Protein AF-W0J9L7-F1 (afdb_monomer_lite)

Radius of gyration: 25.09 Å; chains: 1; bounding box: 73×51×62 Å

Sequence (135 aa):
MLTQKIEELTNLRLRIAQLGASIEKERTAELSALPGQYGYANVNDFIKALTQVAGGNRGKRAKKTFPANSPQSSDAKRTRATITPEIREQVKAAVLEGKTGTAIATALGISVQSVQKIKKAFGLVNAPAPGPATS

Foldseek 3Di:
DVVVVVVVVVVVVVVVVVVVVVVVVVVVVVLVCVCVVVPHPDPVVVVVVVCVVVVVPPPPPPPDDDDDDDDDDPDPPPDADDCDPVLLVQLVVCVVVVDDLVVSCVVSVHDSVVSVVSCVVVVVDDDDDPDDDDD

Secondary structure (DSSP, 8-state):
-HHHHHHHHHHHHHHHHHHHHHHHHHHHHHHHHHHHHTT-SSHHHHHHHHHHHTTTTTT------PPS----------------HHHHHHHHHHHHTT--HHHHHHHHT--HHHHHHHHHHTT-SPPPP------

pLDDT: mean 75.01, std 17.0, range [37.72, 95.81]

Structure (mmCIF, N/CA/C/O backbone):
data_AF-W0J9L7-F1
#
_entry.id   AF-W0J9L7-F1
#
loop_
_atom_site.group_PDB
_atom_site.id
_atom_site.type_symbol
_atom_site.label_atom_id
_atom_site.label_alt_id
_atom_site.label_comp_id
_atom_site.label_asym_id
_atom_site.label_entity_id
_atom_site.label_seq_id
_atom_site.pdbx_PDB_ins_code
_atom_site.Cartn_x
_atom_site.Cartn_y
_atom_site.Cartn_z
_atom_site.occupancy
_atom_site.B_iso_or_equiv
_atom_site.auth_seq_id
_atom_site.auth_comp_id
_atom_site.auth_asym_id
_atom_site.auth_atom_id
_atom_site.pdbx_PDB_model_num
ATOM 1 N N . MET A 1 1 ? -32.197 2.637 12.817 1.00 72.00 1 MET A N 1
ATOM 2 C CA . MET A 1 1 ? -31.021 3.472 13.148 1.00 72.00 1 MET A CA 1
ATOM 3 C C . MET A 1 1 ? -29.778 2.638 13.449 1.00 72.00 1 MET A C 1
ATOM 5 O O . MET A 1 1 ? -28.827 2.743 12.694 1.00 72.00 1 MET A O 1
ATOM 9 N N . LEU A 1 2 ? -29.736 1.811 14.504 1.00 87.00 2 LEU A N 1
ATOM 10 C CA . LEU A 1 2 ? -28.513 1.056 14.845 1.00 87.00 2 LEU A CA 1
ATOM 11 C C . LEU A 1 2 ? -28.207 -0.085 13.856 1.00 87.00 2 LEU A C 1
ATOM 13 O O . LEU A 1 2 ? -27.069 -0.242 13.436 1.00 87.00 2 LEU A O 1
ATOM 17 N N . THR A 1 3 ? -29.235 -0.821 13.429 1.00 90.06 3 THR A N 1
ATOM 18 C CA . THR A 1 3 ? -29.133 -1.889 12.419 1.00 90.06 3 THR A CA 1
ATOM 19 C C . THR A 1 3 ? -28.661 -1.362 11.062 1.00 90.06 3 THR A C 1
ATOM 21 O O . THR A 1 3 ? -27.690 -1.871 10.521 1.00 90.06 3 THR A O 1
ATOM 24 N N . GLN A 1 4 ? -29.249 -0.261 10.586 1.00 91.38 4 GLN A N 1
ATOM 25 C CA . GLN A 1 4 ? -28.827 0.438 9.361 1.00 91.38 4 GLN A CA 1
ATOM 26 C C . GLN A 1 4 ? -27.347 0.851 9.406 1.00 91.38 4 GLN A C 1
ATOM 28 O O . GLN A 1 4 ? -26.609 0.617 8.457 1.00 91.38 4 GLN A O 1
ATOM 33 N N . LYS A 1 5 ? -26.878 1.395 10.538 1.00 91.88 5 LYS A N 1
ATOM 34 C CA . LYS A 1 5 ? -25.462 1.759 10.713 1.00 91.88 5 LYS A CA 1
ATOM 35 C C . LYS A 1 5 ? -24.532 0.544 10.692 1.00 91.88 5 LYS A C 1
ATOM 37 O O . LYS A 1 5 ? -23.409 0.653 10.211 1.00 91.88 5 LYS A O 1
ATOM 42 N N . ILE A 1 6 ? -24.967 -0.602 11.220 1.00 93.56 6 ILE A N 1
ATOM 43 C CA . ILE A 1 6 ? -24.188 -1.849 11.166 1.00 93.56 6 ILE A CA 1
ATOM 44 C C . ILE A 1 6 ? -24.087 -2.340 9.718 1.00 93.56 6 ILE A C 1
ATOM 46 O O . ILE A 1 6 ? -22.991 -2.675 9.274 1.00 93.56 6 ILE A O 1
ATOM 50 N N . GLU A 1 7 ? -25.190 -2.322 8.969 1.00 93.31 7 GLU A N 1
ATOM 51 C CA . GLU A 1 7 ? -25.211 -2.689 7.547 1.00 93.31 7 GLU A CA 1
ATOM 52 C C . GLU A 1 7 ? -24.306 -1.773 6.713 1.00 93.31 7 GLU A C 1
ATOM 54 O O . GLU A 1 7 ? -23.448 -2.257 5.973 1.00 93.31 7 GLU A O 1
ATOM 59 N N . GLU A 1 8 ? -24.401 -0.454 6.896 1.00 92.69 8 GLU A N 1
ATOM 60 C CA . GLU A 1 8 ? -23.497 0.515 6.266 1.00 92.69 8 GLU A CA 1
ATOM 61 C C . GLU A 1 8 ? -22.028 0.208 6.575 1.00 92.69 8 GLU A C 1
ATOM 63 O O . GLU A 1 8 ? -21.195 0.174 5.668 1.00 92.69 8 GLU A O 1
ATOM 68 N N . LEU A 1 9 ? -21.701 -0.098 7.834 1.00 94.44 9 LEU A N 1
ATOM 69 C CA . LEU A 1 9 ? -20.342 -0.453 8.243 1.00 94.44 9 LEU A CA 1
ATOM 70 C C . LEU A 1 9 ? -19.866 -1.732 7.531 1.00 94.44 9 LEU A C 1
ATOM 72 O O . LEU A 1 9 ? -18.736 -1.788 7.039 1.00 94.44 9 LEU A O 1
ATOM 76 N N . THR A 1 10 ? -20.719 -2.753 7.422 1.00 94.25 10 THR A N 1
ATOM 77 C CA . THR A 1 10 ? -20.376 -3.980 6.686 1.00 94.25 10 THR A CA 1
ATOM 78 C C . THR A 1 10 ? -20.151 -3.718 5.198 1.00 94.25 10 THR A C 1
ATOM 80 O O . THR A 1 10 ? -19.144 -4.170 4.652 1.00 94.25 10 THR A O 1
ATOM 83 N N . ASN A 1 11 ? -21.003 -2.911 4.564 1.00 95.06 11 ASN A N 1
ATOM 84 C CA . ASN A 1 11 ? -20.875 -2.549 3.154 1.00 95.06 11 ASN A CA 1
ATOM 85 C C . ASN A 1 11 ? -19.599 -1.743 2.886 1.00 95.06 11 ASN A C 1
ATOM 87 O O . ASN A 1 11 ? -18.887 -2.014 1.919 1.00 95.06 11 ASN A O 1
ATOM 91 N N . LEU A 1 12 ? -19.250 -0.805 3.772 1.00 95.81 12 LEU A N 1
ATOM 92 C CA . LEU A 1 12 ? -18.000 -0.049 3.678 1.00 95.81 12 LEU A CA 1
ATOM 93 C C . LEU A 1 12 ? -16.775 -0.957 3.818 1.00 95.81 12 LEU A C 1
ATOM 95 O O . LEU A 1 12 ? -15.825 -0.823 3.049 1.00 95.81 12 LEU A O 1
ATOM 99 N N . ARG A 1 13 ? -16.797 -1.923 4.744 1.00 92.12 13 ARG A N 1
ATOM 100 C CA . ARG A 1 13 ? -15.712 -2.910 4.882 1.00 92.12 13 ARG A CA 1
ATOM 101 C C . ARG A 1 13 ? -15.550 -3.762 3.627 1.00 92.12 13 ARG A C 1
ATOM 103 O O . ARG A 1 13 ? -14.425 -3.950 3.169 1.00 92.12 13 ARG A O 1
ATOM 110 N N . LEU A 1 14 ? -16.655 -4.231 3.048 1.00 94.38 14 LEU A N 1
ATOM 111 C CA . LEU A 1 14 ? -16.627 -4.960 1.778 1.00 94.38 14 LEU A CA 1
ATOM 112 C C . LEU A 1 14 ? -16.066 -4.088 0.654 1.00 94.38 14 LEU A C 1
ATOM 114 O O . LEU A 1 14 ? -15.238 -4.551 -0.129 1.00 94.38 14 LEU A O 1
ATOM 118 N N . ARG A 1 15 ? -16.451 -2.810 0.605 1.00 94.00 15 ARG A N 1
ATOM 119 C CA . ARG A 1 15 ? -15.949 -1.876 -0.402 1.00 94.00 15 ARG A CA 1
ATOM 120 C C . ARG A 1 15 ? -14.449 -1.624 -0.267 1.00 94.00 15 ARG A C 1
ATOM 122 O O . ARG A 1 15 ? -13.763 -1.588 -1.283 1.00 94.00 15 ARG A O 1
ATOM 129 N N . ILE A 1 16 ? -13.932 -1.499 0.956 1.00 95.62 16 ILE A N 1
ATOM 130 C CA . ILE A 1 16 ? -12.488 -1.375 1.215 1.00 95.62 16 ILE A CA 1
ATOM 131 C C . ILE A 1 16 ? -11.749 -2.617 0.709 1.00 95.62 16 ILE A C 1
ATOM 133 O O . ILE A 1 16 ? -10.752 -2.482 0.006 1.00 95.62 16 ILE A O 1
ATOM 137 N N . ALA A 1 17 ? -12.254 -3.815 1.013 1.00 94.38 17 ALA A N 1
ATOM 138 C CA . ALA A 1 17 ? -11.641 -5.059 0.552 1.00 94.38 17 ALA A CA 1
ATOM 139 C C . ALA A 1 17 ? -11.627 -5.161 -0.985 1.00 94.38 17 ALA A C 1
ATOM 141 O O . ALA A 1 17 ? -10.609 -5.520 -1.574 1.00 94.38 17 ALA A O 1
ATOM 142 N N . GLN A 1 18 ? -12.730 -4.786 -1.642 1.00 93.75 18 GLN A N 1
ATOM 143 C CA . GLN A 1 18 ? -12.812 -4.736 -3.104 1.00 93.75 18 GLN A CA 1
ATOM 144 C C . GLN A 1 18 ? -11.815 -3.740 -3.704 1.00 93.75 18 GLN A C 1
ATOM 146 O O . GLN A 1 18 ? -11.106 -4.086 -4.644 1.00 93.75 18 GLN A O 1
ATOM 151 N N . LEU A 1 19 ? -11.745 -2.521 -3.161 1.00 95.62 19 LEU A N 1
ATOM 152 C CA . LEU A 1 19 ? -10.816 -1.496 -3.638 1.00 95.62 19 LEU A CA 1
ATOM 153 C C . LEU A 1 19 ? -9.360 -1.925 -3.448 1.00 95.62 19 LEU A C 1
ATOM 155 O O . LEU A 1 19 ? -8.568 -1.762 -4.369 1.00 95.62 19 LEU A O 1
ATOM 159 N N . GLY A 1 20 ? -9.020 -2.534 -2.308 1.00 92.56 20 GLY A N 1
ATOM 160 C CA . GLY A 1 20 ? -7.688 -3.097 -2.077 1.00 92.56 20 GLY A CA 1
ATOM 161 C C . GLY A 1 20 ? -7.312 -4.137 -3.136 1.00 92.56 20 GLY A C 1
ATOM 162 O O . GLY A 1 20 ? -6.253 -4.034 -3.750 1.00 92.56 20 GLY A O 1
ATOM 163 N N . ALA A 1 21 ? -8.216 -5.076 -3.429 1.00 92.88 21 ALA A N 1
ATOM 164 C CA . ALA A 1 21 ? -7.987 -6.091 -4.455 1.00 92.88 21 ALA A CA 1
ATOM 165 C C . ALA A 1 21 ? -7.855 -5.498 -5.872 1.00 92.88 21 ALA A C 1
ATOM 167 O O . ALA A 1 21 ? -7.050 -5.986 -6.665 1.00 92.88 21 ALA A O 1
ATOM 168 N N . SER A 1 22 ? -8.625 -4.458 -6.211 1.00 91.56 22 SER A N 1
ATOM 169 C CA . SER A 1 22 ? -8.481 -3.755 -7.495 1.00 91.56 22 SER A CA 1
ATOM 170 C C . SER A 1 22 ? -7.140 -3.032 -7.604 1.00 91.56 22 SER A C 1
ATOM 172 O O . SER A 1 22 ? -6.463 -3.179 -8.617 1.00 91.56 22 SER A O 1
ATOM 174 N N . ILE A 1 23 ? -6.708 -2.340 -6.543 1.00 95.00 23 ILE A N 1
ATOM 175 C CA . ILE A 1 23 ? -5.417 -1.638 -6.507 1.00 95.00 23 ILE A CA 1
ATOM 176 C C . ILE A 1 23 ? -4.257 -2.619 -6.691 1.00 95.00 23 ILE A C 1
ATOM 178 O O . ILE A 1 23 ? -3.322 -2.331 -7.429 1.00 95.00 23 ILE A O 1
ATOM 182 N N . GLU A 1 24 ? -4.289 -3.791 -6.054 1.00 93.12 24 GLU A N 1
ATOM 183 C CA . GLU A 1 24 ? -3.232 -4.794 -6.230 1.00 93.12 24 GLU A CA 1
ATOM 184 C C . GLU A 1 24 ? -3.169 -5.335 -7.666 1.00 93.12 24 GLU A C 1
ATOM 186 O O . GLU A 1 24 ? -2.079 -5.515 -8.220 1.00 93.12 24 GLU A O 1
ATOM 191 N N . LYS A 1 25 ? -4.327 -5.550 -8.301 1.00 91.81 25 LYS A N 1
ATOM 192 C CA . LYS A 1 25 ? -4.404 -5.972 -9.708 1.00 91.81 25 LYS A CA 1
ATOM 193 C C . LYS A 1 25 ? -3.864 -4.901 -10.652 1.00 91.81 25 LYS A C 1
ATOM 195 O O . LYS A 1 25 ? -3.043 -5.211 -11.509 1.00 91.81 25 LYS A O 1
ATOM 200 N N . GLU A 1 26 ? -4.281 -3.652 -10.474 1.00 92.50 26 GLU A N 1
ATOM 201 C CA . GLU A 1 26 ? -3.797 -2.525 -11.277 1.00 92.50 26 GLU A CA 1
ATOM 202 C C . GLU A 1 26 ? -2.294 -2.328 -11.079 1.00 92.50 26 GLU A C 1
ATOM 204 O O . GLU A 1 26 ? -1.540 -2.296 -12.046 1.00 92.50 26 GLU A O 1
ATOM 209 N N . ARG A 1 27 ? -1.823 -2.347 -9.829 1.00 93.81 27 ARG A N 1
ATOM 210 C CA . ARG A 1 27 ? -0.401 -2.220 -9.501 1.00 93.81 27 ARG A CA 1
ATOM 211 C C . ARG A 1 27 ? 0.444 -3.313 -10.149 1.00 93.81 27 ARG A C 1
ATOM 213 O O . ARG A 1 27 ? 1.521 -3.029 -10.659 1.00 93.81 27 ARG A O 1
ATOM 220 N N . THR A 1 28 ? 0.006 -4.569 -10.105 1.00 91.50 28 THR A N 1
ATOM 221 C CA . THR A 1 28 ? 0.764 -5.677 -10.713 1.00 91.50 28 THR A CA 1
ATOM 222 C C . THR A 1 28 ? 0.783 -5.584 -12.238 1.00 91.50 28 THR A C 1
ATOM 224 O O . THR A 1 28 ? 1.838 -5.801 -12.839 1.00 91.50 28 THR A O 1
ATOM 227 N N . ALA A 1 29 ? -0.333 -5.185 -12.854 1.00 88.81 29 ALA A N 1
ATOM 228 C CA . ALA A 1 29 ? -0.403 -4.920 -14.286 1.00 88.81 29 ALA A CA 1
ATOM 229 C C . ALA A 1 29 ? 0.537 -3.773 -14.693 1.00 88.81 29 ALA A C 1
ATOM 231 O O . ALA A 1 29 ? 1.365 -3.950 -15.588 1.00 88.81 29 ALA A O 1
ATOM 232 N N . GLU A 1 30 ? 0.491 -2.643 -13.987 1.00 90.00 30 GLU A N 1
ATOM 233 C CA . GLU A 1 30 ? 1.369 -1.495 -14.226 1.00 90.00 30 GLU A CA 1
ATOM 234 C C . GLU A 1 30 ? 2.845 -1.870 -14.081 1.00 90.00 30 GLU A C 1
ATOM 236 O O . GLU A 1 30 ? 3.635 -1.614 -14.989 1.00 90.00 30 GLU A O 1
ATOM 241 N N . LEU A 1 31 ? 3.222 -2.547 -12.989 1.00 89.50 31 LEU A N 1
ATOM 242 C CA . LEU A 1 31 ? 4.605 -2.971 -12.751 1.00 89.50 31 LEU A CA 1
ATOM 243 C C . LEU A 1 31 ? 5.141 -3.878 -13.867 1.00 89.50 31 LEU A C 1
ATOM 245 O O . LEU A 1 31 ? 6.319 -3.786 -14.211 1.00 89.50 31 LEU A O 1
ATOM 249 N N . SER A 1 32 ? 4.291 -4.733 -14.443 1.00 87.06 32 SER A N 1
ATOM 250 C CA . SER A 1 32 ? 4.673 -5.593 -15.568 1.00 87.06 32 SER A CA 1
ATOM 251 C C . SER A 1 32 ? 4.827 -4.833 -16.891 1.00 87.06 32 SER A C 1
ATOM 253 O O . SER A 1 32 ? 5.624 -5.238 -17.736 1.00 87.06 32 SER A O 1
ATOM 255 N N . ALA A 1 33 ? 4.118 -3.712 -17.056 1.00 89.94 33 ALA A N 1
ATOM 256 C CA . ALA A 1 33 ? 4.165 -2.877 -18.253 1.00 89.94 33 ALA A CA 1
ATOM 257 C C . ALA A 1 33 ? 5.326 -1.865 -18.242 1.00 89.94 33 ALA A C 1
ATOM 259 O O . ALA A 1 33 ? 5.787 -1.458 -19.311 1.00 89.94 33 ALA A O 1
ATOM 260 N N . LEU A 1 34 ? 5.831 -1.482 -17.059 1.00 90.0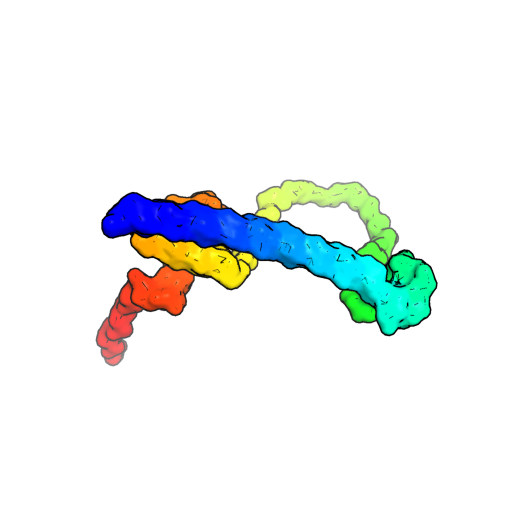6 34 LEU A N 1
ATOM 261 C CA . LEU A 1 34 ? 6.918 -0.502 -16.907 1.00 90.06 34 LEU A CA 1
ATOM 262 C C . LEU A 1 34 ? 8.147 -0.788 -17.793 1.00 90.06 34 LEU A C 1
ATOM 264 O O . LEU A 1 34 ? 8.586 0.136 -18.476 1.00 90.06 34 LEU A O 1
ATOM 268 N N . PRO A 1 35 ? 8.708 -2.014 -17.864 1.00 90.94 35 PRO A N 1
ATOM 269 C CA . PRO A 1 35 ? 9.880 -2.273 -18.703 1.00 90.94 35 PRO A CA 1
ATOM 270 C C . PRO A 1 35 ? 9.645 -1.915 -20.177 1.00 90.94 35 PRO A C 1
ATOM 272 O O . PRO A 1 35 ? 10.503 -1.288 -20.795 1.00 90.94 35 PRO A O 1
ATOM 275 N N . GLY A 1 36 ? 8.460 -2.231 -20.710 1.00 89.50 36 GLY A N 1
ATOM 276 C CA . GLY A 1 36 ? 8.086 -1.917 -22.089 1.00 89.50 36 GLY A CA 1
ATOM 277 C C . GLY A 1 36 ? 7.921 -0.417 -22.341 1.00 89.50 36 GLY A C 1
ATOM 278 O O . GLY A 1 36 ? 8.349 0.072 -23.383 1.00 89.50 36 GLY A O 1
ATOM 279 N N . GLN A 1 37 ? 7.383 0.335 -21.373 1.00 90.69 37 GLN A N 1
ATOM 280 C CA . GLN A 1 37 ? 7.235 1.798 -21.476 1.00 90.69 37 GLN A CA 1
ATOM 281 C C . GLN A 1 37 ? 8.578 2.522 -21.615 1.00 90.69 37 GLN A C 1
ATOM 283 O O . GLN A 1 37 ? 8.663 3.552 -22.280 1.00 90.69 37 GLN A O 1
ATOM 288 N N . TYR A 1 38 ? 9.632 1.968 -21.018 1.00 90.06 38 TYR A N 1
ATOM 289 C CA . TYR A 1 38 ? 10.989 2.501 -21.121 1.00 90.06 38 TYR A CA 1
ATOM 290 C C . TYR A 1 38 ? 11.840 1.803 -22.196 1.00 90.06 38 TYR A C 1
ATOM 292 O O . TYR A 1 38 ? 13.054 1.997 -22.233 1.00 90.06 38 TYR A O 1
ATOM 300 N N . GLY A 1 39 ? 11.228 1.001 -23.074 1.00 91.62 39 GLY A N 1
ATOM 301 C CA . GLY A 1 39 ? 11.910 0.382 -24.213 1.00 91.62 39 GLY A CA 1
ATOM 302 C C . GLY A 1 39 ? 12.817 -0.801 -23.863 1.00 91.62 39 GLY A C 1
ATOM 303 O O . GLY A 1 39 ? 13.667 -1.175 -24.669 1.00 91.62 39 GLY A O 1
ATOM 304 N N . TYR A 1 40 ? 12.660 -1.409 -22.685 1.00 91.31 40 TYR A N 1
ATOM 305 C CA . TYR A 1 40 ? 13.410 -2.605 -22.312 1.00 91.31 40 TYR A CA 1
ATOM 306 C C . TYR A 1 40 ? 12.688 -3.863 -22.791 1.00 91.31 40 TYR A C 1
ATOM 308 O O . TYR A 1 40 ? 11.526 -4.095 -22.462 1.00 91.31 40 TYR A O 1
ATOM 316 N N . ALA A 1 41 ? 13.413 -4.721 -23.511 1.00 84.94 41 ALA A N 1
ATOM 317 C CA . ALA A 1 41 ? 12.905 -6.017 -23.960 1.00 84.94 41 ALA A CA 1
ATOM 318 C C . ALA A 1 41 ? 12.714 -7.011 -22.801 1.00 84.94 41 ALA A C 1
ATOM 320 O O . ALA A 1 41 ? 11.848 -7.878 -22.864 1.00 84.94 41 ALA A O 1
ATOM 321 N N . ASN A 1 42 ? 13.514 -6.881 -21.735 1.00 87.00 42 ASN A N 1
ATOM 322 C CA . ASN A 1 42 ? 13.500 -7.789 -20.593 1.00 87.00 42 ASN A CA 1
ATOM 323 C C . ASN A 1 42 ? 13.415 -7.030 -19.268 1.00 87.00 42 ASN A C 1
ATOM 325 O O . ASN A 1 42 ? 14.112 -6.035 -19.051 1.00 87.00 42 ASN A O 1
ATOM 329 N N . VAL A 1 43 ? 12.660 -7.592 -18.320 1.00 88.69 43 VAL A N 1
ATOM 330 C CA . VAL A 1 43 ? 12.555 -7.083 -16.941 1.00 88.69 43 VAL A CA 1
ATOM 331 C C . VAL A 1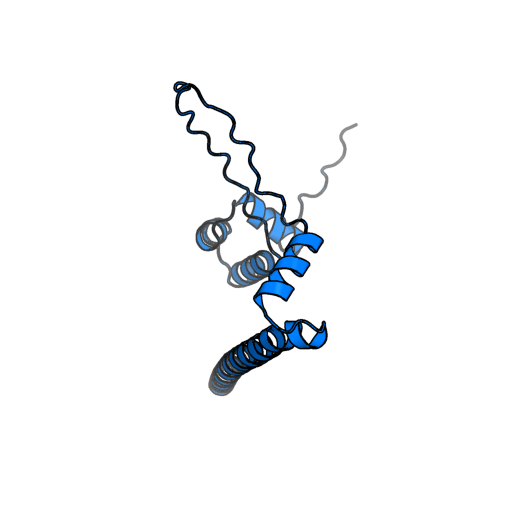 43 ? 13.931 -6.993 -16.270 1.00 88.69 43 VAL A C 1
ATOM 333 O O . VAL A 1 43 ? 14.218 -6.034 -15.561 1.00 88.69 43 VAL A O 1
ATOM 336 N N . ASN A 1 44 ? 14.821 -7.954 -16.529 1.00 89.44 44 ASN A N 1
ATOM 337 C CA . ASN A 1 44 ? 16.168 -7.967 -15.954 1.00 89.44 44 ASN A CA 1
ATOM 338 C C . ASN A 1 44 ? 17.022 -6.777 -16.403 1.00 89.44 44 ASN A C 1
ATOM 340 O O . ASN A 1 44 ? 17.802 -6.255 -15.608 1.00 89.44 44 ASN A O 1
ATOM 344 N N . ASP A 1 45 ? 16.885 -6.339 -17.653 1.00 88.88 45 ASP A N 1
ATOM 345 C CA . ASP A 1 45 ? 17.658 -5.209 -18.170 1.00 88.88 45 ASP A CA 1
ATOM 346 C C . ASP A 1 45 ? 17.110 -3.886 -17.629 1.00 88.88 45 ASP A C 1
ATOM 348 O O . ASP A 1 45 ? 17.890 -3.021 -17.225 1.00 88.88 45 ASP A O 1
ATOM 352 N N . PHE A 1 46 ? 15.786 -3.797 -17.465 1.00 91.88 46 PHE A N 1
ATOM 353 C CA . PHE A 1 46 ? 15.154 -2.708 -16.724 1.00 91.88 46 PHE A CA 1
ATOM 354 C C . PHE A 1 46 ? 15.636 -2.651 -15.266 1.00 91.88 46 PHE A C 1
ATOM 356 O O . PHE A 1 46 ? 16.041 -1.590 -14.802 1.00 91.88 46 PHE A O 1
ATOM 363 N N . ILE A 1 47 ? 15.679 -3.780 -14.544 1.00 90.75 47 ILE A N 1
ATOM 364 C CA . ILE A 1 47 ? 16.172 -3.826 -13.155 1.00 90.75 47 ILE A CA 1
ATOM 365 C C . ILE A 1 47 ? 17.649 -3.413 -13.078 1.00 90.75 47 ILE A C 1
ATOM 367 O O . ILE A 1 47 ? 18.027 -2.673 -12.169 1.00 90.75 47 ILE A O 1
ATOM 371 N N . LYS A 1 48 ? 18.504 -3.839 -14.017 1.00 90.19 48 LYS A N 1
ATOM 372 C CA . LYS A 1 48 ? 19.916 -3.412 -14.064 1.00 90.19 48 LYS A CA 1
ATOM 373 C C . LYS A 1 48 ? 20.042 -1.899 -14.239 1.00 90.19 48 LYS A C 1
ATOM 375 O O . LYS A 1 48 ? 20.775 -1.267 -13.484 1.00 90.19 48 LYS A O 1
ATOM 380 N N . ALA A 1 49 ? 19.318 -1.313 -15.189 1.00 89.25 49 ALA A N 1
ATOM 381 C CA . ALA A 1 49 ? 19.334 0.131 -15.405 1.00 89.25 49 ALA A CA 1
ATOM 382 C C . ALA A 1 49 ? 18.760 0.887 -14.195 1.00 89.25 49 ALA A C 1
ATOM 384 O O . ALA A 1 49 ? 19.374 1.826 -13.688 1.00 89.25 49 ALA A O 1
ATOM 385 N N . LEU A 1 50 ? 17.630 0.417 -13.659 1.00 90.19 50 LEU A N 1
ATOM 386 C CA . LEU A 1 50 ? 16.992 0.993 -12.479 1.00 90.19 50 LEU A CA 1
ATOM 387 C C . LEU A 1 50 ? 17.916 0.947 -11.263 1.00 90.19 50 LEU A C 1
ATOM 389 O O . LEU A 1 50 ? 18.027 1.932 -10.546 1.00 90.19 50 LEU A O 1
ATOM 393 N N . THR A 1 51 ? 18.614 -0.164 -11.030 1.00 88.81 51 THR A N 1
ATOM 394 C CA . THR A 1 51 ? 19.559 -0.287 -9.911 1.00 88.81 51 THR A CA 1
ATOM 395 C C . THR A 1 51 ? 20.801 0.577 -10.104 1.00 88.81 51 THR A C 1
ATOM 397 O O . THR A 1 51 ? 21.291 1.123 -9.120 1.00 88.81 51 THR A O 1
ATOM 400 N N . GLN A 1 52 ? 21.284 0.787 -11.331 1.00 86.12 52 GLN A N 1
ATOM 401 C CA . GLN A 1 52 ? 22.362 1.746 -11.597 1.00 86.12 52 GLN A CA 1
ATOM 402 C C . GLN A 1 52 ? 21.951 3.184 -11.247 1.00 86.12 52 GLN A C 1
ATOM 404 O O . GLN A 1 52 ? 22.716 3.892 -10.594 1.00 86.12 52 GLN A O 1
ATOM 409 N N . VAL A 1 53 ? 20.729 3.591 -11.604 1.00 85.94 53 VAL A N 1
ATOM 410 C CA . VAL A 1 53 ? 20.202 4.939 -11.316 1.00 85.94 53 VAL A CA 1
ATOM 411 C C . VAL A 1 53 ? 19.801 5.099 -9.845 1.00 85.94 53 VAL A C 1
ATOM 413 O O . VAL A 1 53 ? 20.092 6.119 -9.227 1.00 85.94 53 VAL A O 1
ATOM 416 N N . ALA A 1 54 ? 19.194 4.076 -9.240 1.00 83.50 54 ALA A N 1
ATOM 417 C CA . ALA A 1 54 ? 18.731 4.084 -7.849 1.00 83.50 54 ALA A CA 1
ATOM 418 C C . ALA A 1 54 ? 19.870 3.981 -6.810 1.00 83.50 54 ALA A C 1
ATOM 420 O O . ALA A 1 54 ? 19.612 3.874 -5.608 1.00 83.50 54 ALA A O 1
ATOM 421 N N . GLY A 1 55 ? 21.137 4.005 -7.242 1.00 68.56 55 GLY A N 1
ATOM 422 C CA . GLY A 1 55 ? 22.299 3.957 -6.351 1.00 68.56 55 GLY A CA 1
ATOM 423 C C . GLY A 1 55 ? 22.625 2.553 -5.834 1.00 68.56 55 GLY A C 1
ATOM 424 O O . GLY A 1 55 ? 23.163 2.398 -4.733 1.00 68.56 55 GLY A O 1
ATOM 425 N N . GLY A 1 56 ? 22.319 1.521 -6.623 1.00 57.09 56 GLY A N 1
ATOM 426 C CA . GLY A 1 56 ? 22.593 0.099 -6.404 1.00 57.09 56 GLY A CA 1
ATOM 427 C C . GLY A 1 56 ? 24.077 -0.268 -6.449 1.00 57.09 56 GLY A C 1
ATOM 428 O O . GLY A 1 56 ? 24.472 -1.218 -7.108 1.00 57.09 56 GLY A O 1
ATOM 429 N N . ASN A 1 57 ? 24.899 0.470 -5.707 1.00 55.44 57 ASN A N 1
ATOM 430 C CA . ASN A 1 57 ? 26.265 0.104 -5.344 1.00 55.44 57 ASN A CA 1
ATOM 431 C C . ASN A 1 57 ? 26.496 0.180 -3.821 1.00 55.44 57 ASN A C 1
ATOM 433 O O . ASN A 1 57 ? 27.634 0.220 -3.364 1.00 55.44 57 ASN A O 1
ATOM 437 N N . ARG A 1 58 ? 25.440 0.115 -2.994 1.00 57.22 58 ARG A N 1
ATOM 438 C CA . ARG A 1 58 ? 25.561 0.025 -1.519 1.00 57.22 58 ARG A CA 1
ATOM 439 C C . ARG A 1 58 ? 26.096 -1.320 -0.991 1.00 57.22 58 ARG A C 1
ATOM 441 O O . ARG A 1 58 ? 26.128 -1.521 0.219 1.00 57.22 58 ARG A O 1
ATOM 448 N N . GLY A 1 59 ? 26.515 -2.242 -1.861 1.00 53.16 59 GLY A N 1
ATOM 449 C CA . GLY A 1 59 ? 26.779 -3.635 -1.483 1.00 53.16 59 GLY A CA 1
ATOM 450 C C . GLY A 1 59 ? 28.109 -4.242 -1.917 1.00 53.16 59 GLY A C 1
ATOM 451 O O . GLY A 1 59 ? 28.391 -5.361 -1.498 1.00 53.16 59 GLY A O 1
ATOM 452 N N . LYS A 1 60 ? 28.971 -3.554 -2.679 1.00 53.78 60 LYS A N 1
ATOM 453 C CA . LYS A 1 60 ? 30.353 -4.032 -2.864 1.00 53.78 60 LYS A CA 1
ATOM 454 C C . LYS A 1 60 ? 31.166 -3.675 -1.621 1.00 53.78 60 LYS A C 1
ATOM 456 O O . LYS A 1 60 ? 32.035 -2.809 -1.644 1.00 53.78 60 LYS A O 1
ATOM 461 N N . ARG A 1 61 ? 30.853 -4.350 -0.508 1.00 50.06 61 ARG A N 1
ATOM 462 C CA . ARG A 1 61 ? 31.775 -4.497 0.617 1.00 50.06 61 ARG A CA 1
ATOM 463 C C . ARG A 1 61 ? 33.050 -5.084 0.033 1.00 50.06 61 ARG A C 1
ATOM 465 O O . ARG A 1 61 ? 33.080 -6.244 -0.370 1.00 50.06 61 ARG A O 1
ATOM 472 N N . ALA A 1 62 ? 34.078 -4.248 -0.047 1.00 48.84 62 ALA A N 1
ATOM 473 C CA . ALA A 1 62 ? 35.439 -4.695 -0.237 1.00 48.84 62 ALA A CA 1
ATOM 474 C C . ALA A 1 62 ? 35.675 -5.885 0.698 1.00 48.84 62 ALA A C 1
ATOM 476 O O . ALA A 1 62 ? 35.376 -5.816 1.894 1.00 48.84 62 ALA A O 1
ATOM 477 N N . LYS A 1 63 ? 36.155 -6.983 0.119 1.00 50.78 63 LYS A N 1
ATOM 478 C CA . LYS A 1 63 ? 36.658 -8.171 0.801 1.00 50.78 63 LYS A CA 1
ATOM 479 C C . LYS A 1 63 ? 37.792 -7.731 1.732 1.00 50.78 63 LYS A C 1
ATOM 481 O O . LYS A 1 63 ? 38.956 -7.772 1.355 1.00 50.78 63 LYS A O 1
ATOM 486 N N . LYS A 1 64 ? 37.450 -7.228 2.919 1.00 43.91 64 LYS A N 1
ATOM 487 C CA . LYS A 1 64 ? 38.410 -6.887 3.964 1.00 43.91 64 LYS A CA 1
ATOM 488 C C . LYS A 1 64 ? 38.566 -8.131 4.824 1.00 43.91 64 LYS A C 1
ATOM 490 O O . LYS A 1 64 ? 37.652 -8.541 5.530 1.00 43.91 64 LYS A O 1
ATOM 495 N N . THR A 1 65 ? 39.713 -8.766 4.647 1.00 48.75 65 THR A N 1
ATOM 496 C CA . THR A 1 65 ? 40.281 -9.811 5.493 1.00 48.75 65 THR A CA 1
ATOM 497 C C . THR A 1 65 ? 40.079 -9.474 6.974 1.00 48.75 65 THR A C 1
ATOM 499 O O . THR A 1 65 ? 40.617 -8.476 7.453 1.00 48.75 65 THR A O 1
ATOM 502 N N . PHE A 1 66 ? 39.309 -10.287 7.696 1.00 42.34 66 PHE A N 1
ATOM 503 C CA . PHE A 1 66 ? 39.269 -10.251 9.157 1.00 42.34 66 PHE A CA 1
ATOM 504 C C . PHE A 1 66 ? 40.265 -11.288 9.690 1.00 42.34 66 PHE A C 1
ATOM 506 O O . PHE A 1 66 ? 40.116 -12.460 9.338 1.00 42.34 66 PHE A O 1
ATOM 513 N N . PRO A 1 67 ? 41.237 -10.936 10.550 1.00 44.06 67 PRO A N 1
ATOM 514 C CA . PRO A 1 67 ? 41.702 -11.884 11.543 1.00 44.06 67 PRO A CA 1
ATOM 515 C C . PRO A 1 67 ? 40.644 -11.982 12.648 1.00 44.06 67 PRO A C 1
ATOM 517 O O . PRO A 1 67 ? 40.063 -10.985 13.083 1.00 44.06 67 PRO A O 1
ATOM 520 N N . ALA A 1 68 ? 40.367 -13.220 13.043 1.00 50.00 68 ALA A N 1
ATOM 521 C CA . ALA A 1 68 ? 39.485 -13.573 14.137 1.00 50.00 68 ALA A CA 1
ATOM 522 C C . ALA A 1 68 ? 39.954 -12.933 15.454 1.00 50.00 68 ALA A C 1
ATOM 524 O O . ALA A 1 68 ? 41.149 -12.930 15.738 1.00 50.00 68 ALA A O 1
ATOM 525 N N . ASN A 1 69 ? 38.975 -12.456 16.231 1.00 46.50 69 ASN A N 1
ATOM 526 C CA . ASN A 1 69 ? 39.010 -12.034 17.640 1.00 46.50 69 ASN A CA 1
ATOM 527 C C . ASN A 1 69 ? 38.726 -10.546 17.866 1.00 46.50 69 ASN A C 1
ATOM 529 O O . ASN A 1 69 ? 39.626 -9.726 18.024 1.00 46.50 69 ASN A O 1
ATOM 533 N N . SER A 1 70 ? 37.444 -10.227 18.041 1.00 44.28 70 SER A N 1
ATOM 534 C CA . SER A 1 70 ? 37.043 -9.240 19.044 1.00 44.28 70 SER A CA 1
ATOM 5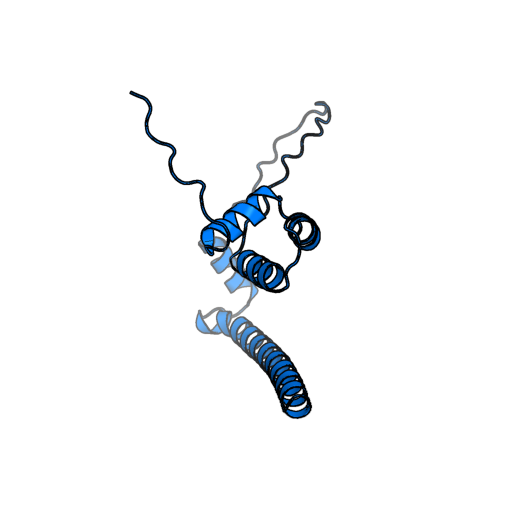35 C C . SER A 1 70 ? 35.671 -9.615 19.629 1.00 44.28 70 SER A C 1
ATOM 537 O O . SER A 1 70 ? 34.815 -10.131 18.906 1.00 44.28 70 SER A O 1
ATOM 539 N N . PRO A 1 71 ? 35.489 -9.464 20.953 1.00 44.38 71 PRO A N 1
ATOM 540 C CA . PRO A 1 71 ? 34.401 -10.086 21.691 1.00 44.38 71 PRO A CA 1
ATOM 541 C C . PRO A 1 71 ? 33.075 -9.348 21.496 1.00 44.38 71 PRO A C 1
ATOM 543 O O . PRO A 1 71 ? 33.004 -8.129 21.344 1.00 44.38 71 PRO A O 1
ATOM 546 N N . GLN A 1 72 ? 32.017 -10.147 21.528 1.00 51.00 72 GLN A N 1
ATOM 547 C CA . GLN A 1 72 ? 30.611 -9.799 21.414 1.00 51.00 72 GLN A CA 1
ATOM 548 C C . GLN A 1 72 ? 30.192 -8.770 22.477 1.00 51.00 72 GLN A C 1
ATOM 550 O O . GLN A 1 72 ? 29.968 -9.113 23.633 1.00 51.00 72 GLN A O 1
ATOM 555 N N . SER A 1 73 ? 30.057 -7.505 22.073 1.00 45.91 73 SER A N 1
ATOM 556 C CA . SER A 1 73 ? 29.335 -6.489 22.842 1.00 45.91 73 SER A CA 1
ATOM 557 C C . SER A 1 73 ? 27.879 -6.480 22.388 1.00 45.91 73 SER A C 1
ATOM 559 O O . SER A 1 73 ? 27.533 -6.022 21.295 1.00 45.91 73 SER A O 1
ATOM 561 N N . SER A 1 74 ? 27.026 -7.059 23.227 1.00 50.59 74 SER A N 1
ATOM 562 C CA . SER A 1 74 ? 25.577 -6.949 23.168 1.00 50.59 74 SER A CA 1
ATOM 563 C C . SER A 1 74 ? 25.155 -5.525 23.525 1.00 50.59 74 SER A C 1
ATOM 565 O O . SER A 1 74 ? 24.730 -5.257 24.643 1.00 50.59 74 SER A O 1
ATOM 567 N N . ASP A 1 75 ? 25.254 -4.612 22.569 1.00 48.00 75 ASP A N 1
ATOM 568 C CA . ASP A 1 75 ? 24.502 -3.363 22.628 1.00 48.00 75 ASP A CA 1
ATOM 569 C C . ASP A 1 75 ? 24.002 -3.026 21.225 1.00 48.00 75 ASP A C 1
ATOM 571 O O . ASP A 1 75 ? 24.428 -2.091 20.538 1.00 48.00 75 ASP A O 1
ATOM 575 N N . ALA A 1 76 ? 23.113 -3.898 20.744 1.00 50.62 76 ALA A N 1
ATOM 576 C CA . ALA A 1 76 ? 22.341 -3.654 19.544 1.00 50.62 76 ALA A CA 1
ATOM 577 C C . ALA A 1 76 ? 21.447 -2.442 19.817 1.00 50.62 76 ALA A C 1
ATOM 579 O O . ALA A 1 76 ? 20.331 -2.578 20.321 1.00 50.62 76 ALA A O 1
ATOM 580 N N . LYS A 1 77 ? 21.967 -1.248 19.495 1.00 52.75 77 LYS A N 1
ATOM 581 C CA . LYS A 1 77 ? 21.216 0.003 19.356 1.00 52.75 77 LYS A CA 1
ATOM 582 C C . LYS A 1 77 ? 19.876 -0.334 18.713 1.00 52.75 77 LYS A C 1
ATOM 584 O O . LYS A 1 77 ? 19.811 -0.561 17.505 1.00 52.75 77 LYS A O 1
ATOM 589 N N . ARG A 1 78 ? 18.812 -0.391 19.522 1.00 54.06 78 ARG A N 1
ATOM 590 C CA . ARG A 1 78 ? 17.446 -0.575 19.031 1.00 54.06 78 ARG A CA 1
ATOM 591 C C . ARG A 1 78 ? 17.192 0.566 18.061 1.00 54.06 78 ARG A C 1
ATOM 593 O O . ARG A 1 78 ? 17.074 1.722 18.468 1.00 54.06 78 ARG A O 1
ATOM 600 N N . THR A 1 79 ? 17.187 0.243 16.773 1.00 53.38 79 THR A N 1
ATOM 601 C CA . THR A 1 79 ? 16.823 1.168 15.708 1.00 53.38 79 THR A CA 1
ATOM 602 C C . THR A 1 79 ? 15.465 1.732 16.079 1.00 53.38 79 THR A C 1
ATOM 604 O O . THR A 1 79 ? 14.500 0.979 16.222 1.00 53.38 79 THR A O 1
ATOM 607 N N . ARG A 1 80 ? 15.409 3.042 16.345 1.00 53.19 80 ARG A N 1
ATOM 608 C CA . ARG A 1 80 ? 14.155 3.724 16.669 1.00 53.19 80 ARG A CA 1
ATOM 609 C C . ARG A 1 80 ? 13.129 3.343 15.610 1.00 53.19 80 ARG A C 1
ATOM 611 O O . ARG A 1 80 ? 13.399 3.530 14.428 1.00 53.19 80 ARG A O 1
ATOM 618 N N . ALA A 1 81 ? 11.976 2.835 16.044 1.00 56.94 81 ALA A N 1
ATOM 619 C CA . ALA A 1 81 ? 10.838 2.645 15.162 1.00 56.94 81 ALA A CA 1
ATOM 620 C C . ALA A 1 81 ? 10.551 3.988 14.481 1.00 56.94 81 ALA A C 1
ATOM 622 O O . ALA A 1 81 ? 10.238 4.983 15.147 1.00 56.94 81 ALA A O 1
ATOM 623 N N . THR A 1 82 ? 10.752 4.037 13.168 1.00 60.06 82 THR A N 1
ATOM 624 C CA . THR A 1 82 ? 10.403 5.193 12.354 1.00 60.06 82 THR A CA 1
ATOM 625 C C . THR A 1 82 ? 8.898 5.369 12.473 1.00 60.06 82 THR A C 1
ATOM 627 O O . THR A 1 82 ? 8.136 4.497 12.070 1.00 60.06 82 THR A O 1
ATOM 630 N N . ILE A 1 83 ? 8.469 6.472 13.088 1.00 62.25 83 ILE A N 1
ATOM 631 C CA . ILE A 1 83 ? 7.051 6.801 13.253 1.00 62.25 83 ILE A CA 1
ATOM 632 C C . ILE A 1 83 ? 6.520 7.200 11.872 1.00 62.25 83 ILE A C 1
ATOM 634 O O . ILE A 1 83 ? 6.568 8.378 11.497 1.00 62.25 83 ILE A O 1
ATOM 638 N N . THR A 1 84 ? 6.068 6.205 11.112 1.00 71.88 84 THR A N 1
ATOM 639 C CA . THR A 1 84 ? 5.364 6.365 9.838 1.00 71.88 84 THR A CA 1
ATOM 640 C C . THR A 1 84 ? 4.045 7.120 10.056 1.00 71.88 84 THR A C 1
ATOM 642 O O . THR A 1 84 ? 3.529 7.152 11.179 1.00 71.88 84 THR A O 1
ATOM 645 N N . PRO A 1 85 ? 3.498 7.790 9.025 1.00 67.44 85 PRO A N 1
ATOM 646 C CA . PRO A 1 85 ? 2.220 8.500 9.142 1.00 67.44 85 PRO A CA 1
ATOM 647 C C . PRO A 1 85 ? 1.080 7.573 9.593 1.00 67.44 85 PRO A C 1
ATOM 649 O O . PRO A 1 85 ? 0.310 7.951 10.472 1.00 67.44 85 PRO A O 1
ATOM 652 N N . GLU A 1 86 ? 1.067 6.329 9.113 1.00 73.12 86 GLU A N 1
ATOM 653 C CA . GLU A 1 86 ? 0.088 5.291 9.472 1.00 73.12 86 GLU A CA 1
ATOM 654 C C . GLU A 1 86 ? 0.034 5.025 10.985 1.00 73.12 86 GLU A C 1
ATOM 656 O O . GLU A 1 86 ? -1.032 4.989 11.597 1.00 73.12 86 GLU A O 1
ATOM 661 N N . ILE A 1 87 ? 1.202 4.928 11.627 1.00 73.81 87 ILE A N 1
ATOM 662 C CA . ILE A 1 87 ? 1.312 4.730 13.074 1.00 73.81 87 ILE A CA 1
ATOM 663 C C . ILE A 1 87 ? 0.675 5.894 13.849 1.00 73.81 87 ILE A C 1
ATOM 665 O O . ILE A 1 87 ? 0.097 5.693 14.918 1.00 73.81 87 ILE A O 1
ATOM 669 N N . ARG A 1 88 ? 0.768 7.130 13.342 1.00 75.75 88 ARG A N 1
ATOM 670 C CA . ARG A 1 88 ? 0.183 8.301 14.018 1.00 75.75 88 ARG A CA 1
ATOM 671 C C . ARG A 1 88 ? -1.340 8.237 13.996 1.00 75.75 88 ARG A C 1
ATOM 673 O O . ARG A 1 88 ? -1.965 8.558 15.004 1.00 75.75 88 ARG A O 1
ATOM 680 N N . GLU A 1 89 ? -1.923 7.791 12.890 1.00 77.69 89 GLU A N 1
ATOM 681 C CA . GLU A 1 89 ? -3.369 7.599 12.761 1.00 77.69 89 GLU A CA 1
ATOM 682 C C . GLU A 1 89 ? -3.872 6.464 13.655 1.00 77.69 89 GLU A C 1
ATOM 684 O O . GLU A 1 89 ? -4.866 6.640 14.357 1.00 77.69 89 GLU A O 1
ATOM 689 N N . GLN A 1 90 ? -3.137 5.350 13.730 1.00 76.25 90 GLN A N 1
ATOM 690 C CA . GLN A 1 90 ? -3.457 4.243 14.638 1.00 76.25 90 GLN A CA 1
ATOM 691 C C . GLN A 1 90 ? -3.400 4.669 16.111 1.00 76.25 90 GLN A C 1
ATOM 693 O O . GLN A 1 90 ? -4.287 4.326 16.893 1.00 76.25 90 GLN A O 1
ATOM 698 N N . VAL A 1 91 ? -2.406 5.481 16.497 1.00 78.38 91 VAL A N 1
ATOM 699 C CA . VAL A 1 91 ? -2.359 6.085 17.838 1.00 78.38 91 VAL A CA 1
ATOM 700 C C . VAL A 1 91 ? -3.554 7.017 18.057 1.00 78.38 91 VAL A C 1
ATOM 702 O O . VAL A 1 91 ? -4.156 6.972 19.125 1.00 78.38 91 VAL A O 1
ATOM 705 N N . LYS A 1 92 ? -3.938 7.841 17.073 1.00 77.12 92 LYS A N 1
ATOM 706 C CA . LYS A 1 92 ? -5.106 8.733 17.181 1.00 77.12 92 LYS A CA 1
ATOM 707 C C . LYS A 1 92 ? -6.403 7.945 17.385 1.00 77.12 92 LYS A C 1
ATOM 709 O O . LYS A 1 92 ? -7.161 8.278 18.292 1.00 77.12 92 LYS A O 1
ATOM 714 N N . ALA A 1 93 ? -6.630 6.894 16.597 1.00 80.25 93 ALA A N 1
ATOM 715 C CA . ALA A 1 93 ? -7.792 6.018 16.729 1.00 80.25 93 ALA A CA 1
ATOM 716 C C . ALA A 1 93 ? -7.833 5.352 18.113 1.00 80.25 93 ALA A C 1
ATOM 718 O O . ALA A 1 93 ? -8.836 5.446 18.815 1.00 80.25 93 ALA A O 1
ATOM 719 N N . ALA A 1 94 ? -6.709 4.791 18.565 1.00 78.62 94 ALA A N 1
ATOM 720 C CA . ALA A 1 94 ? -6.632 4.138 19.867 1.00 78.62 94 ALA A CA 1
ATOM 721 C C . ALA A 1 94 ? -6.818 5.110 21.051 1.00 78.62 94 ALA A C 1
ATOM 723 O O . ALA A 1 94 ? -7.330 4.715 22.098 1.00 78.62 94 ALA A O 1
ATOM 724 N N . VAL A 1 95 ? -6.433 6.383 20.898 1.00 77.94 95 VAL A N 1
ATOM 725 C CA . VAL A 1 95 ? -6.703 7.424 21.904 1.00 77.94 95 VAL A CA 1
ATOM 726 C C . VAL A 1 95 ? -8.182 7.824 21.916 1.00 77.94 95 VAL A C 1
ATOM 728 O O . VAL A 1 95 ? -8.725 8.022 22.999 1.00 77.94 95 VAL A O 1
ATOM 731 N N . LEU A 1 96 ? -8.846 7.912 20.756 1.00 74.12 96 LEU A N 1
ATOM 732 C CA . LEU A 1 96 ? -10.294 8.170 20.677 1.00 74.12 96 LEU A CA 1
ATOM 733 C C . LEU A 1 96 ? -11.123 7.017 21.260 1.00 74.12 96 LEU A C 1
ATOM 735 O O . LEU A 1 96 ? -12.149 7.257 21.885 1.00 74.12 96 LEU A O 1
ATOM 739 N N . GLU A 1 97 ? -10.643 5.780 21.127 1.00 75.81 97 GLU A N 1
ATOM 740 C CA . GLU A 1 97 ? -11.207 4.589 21.779 1.00 75.81 97 GLU A CA 1
ATOM 741 C C . GLU A 1 97 ? -10.987 4.558 23.306 1.00 75.81 97 GLU A C 1
ATOM 743 O O . GLU A 1 97 ? -11.432 3.629 23.975 1.00 75.81 97 GLU A O 1
ATOM 748 N N . GLY A 1 98 ? -10.283 5.544 23.877 1.00 74.31 98 GLY A N 1
ATOM 749 C CA . GLY A 1 98 ? -10.049 5.650 25.318 1.00 74.31 98 GLY A CA 1
ATOM 750 C C . GLY A 1 98 ? -8.956 4.726 25.866 1.00 74.31 98 GLY A C 1
ATOM 751 O O . GLY A 1 98 ? -8.836 4.579 27.083 1.00 74.31 98 GLY A O 1
ATOM 752 N N . LYS A 1 99 ? -8.128 4.104 25.012 1.00 77.88 99 LYS A N 1
ATOM 753 C CA . LYS A 1 99 ? -7.038 3.223 25.469 1.00 77.88 99 LYS A CA 1
ATOM 754 C C . LYS A 1 99 ? -5.926 4.019 26.157 1.00 77.88 99 LYS A C 1
ATOM 756 O O . LYS A 1 99 ? -5.597 5.153 25.796 1.00 77.88 99 LYS A O 1
ATOM 761 N N . THR A 1 100 ? -5.294 3.395 27.151 1.00 77.56 100 THR A N 1
ATOM 762 C CA . THR A 1 100 ? -4.172 3.991 27.885 1.00 77.56 100 THR A CA 1
ATOM 763 C C . THR A 1 100 ? -2.915 4.049 27.014 1.00 77.56 100 THR A C 1
ATOM 765 O O . THR A 1 100 ? -2.662 3.184 26.175 1.00 77.56 100 THR A O 1
ATOM 768 N N . GLY A 1 101 ? -2.081 5.076 27.215 1.00 71.50 101 GLY A N 1
ATOM 769 C CA . GLY A 1 101 ? -0.872 5.279 26.404 1.00 71.50 101 GLY A CA 1
ATOM 770 C C . GLY A 1 101 ? 0.135 4.123 26.478 1.00 71.50 101 GLY A C 1
ATOM 771 O O . GLY A 1 101 ? 0.888 3.910 25.532 1.00 71.50 101 GLY A O 1
ATOM 772 N N . THR A 1 102 ? 0.118 3.353 27.570 1.00 76.19 102 THR A N 1
ATOM 773 C CA . THR A 1 102 ? 0.930 2.142 27.754 1.00 76.19 102 THR A CA 1
ATOM 774 C C . THR A 1 102 ? 0.422 0.973 26.911 1.00 76.19 102 THR A C 1
ATOM 776 O O . THR A 1 102 ? 1.235 0.296 26.291 1.00 76.19 102 THR A O 1
ATOM 779 N N . ALA A 1 103 ? -0.897 0.782 26.805 1.00 78.25 103 ALA A N 1
ATOM 780 C CA . ALA A 1 103 ? -1.495 -0.236 25.938 1.00 78.25 103 ALA A CA 1
ATOM 781 C C . ALA A 1 103 ? -1.273 0.066 24.444 1.00 78.25 103 ALA A C 1
ATOM 783 O O . ALA A 1 103 ? -1.057 -0.838 23.643 1.00 78.25 103 ALA A O 1
ATOM 784 N N . ILE A 1 104 ? -1.272 1.348 24.066 1.00 77.94 104 ILE A N 1
ATOM 785 C CA . ILE A 1 104 ? -0.976 1.780 22.690 1.00 77.94 104 ILE A CA 1
ATOM 786 C C . ILE A 1 104 ? 0.499 1.532 22.349 1.00 77.94 104 ILE A C 1
ATOM 788 O O . ILE A 1 104 ? 0.824 1.076 21.255 1.00 77.94 104 ILE A O 1
ATOM 792 N N . ALA A 1 105 ? 1.396 1.808 23.297 1.00 79.94 105 ALA A N 1
ATOM 793 C CA . ALA A 1 105 ? 2.829 1.584 23.146 1.00 79.94 105 ALA A CA 1
ATOM 794 C C . ALA A 1 105 ? 3.165 0.100 22.922 1.0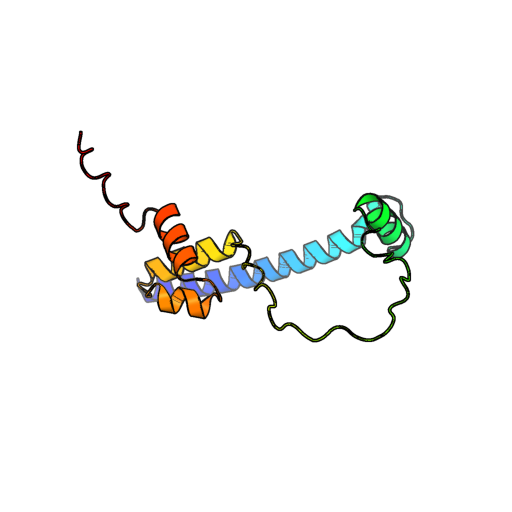0 79.94 105 ALA A C 1
ATOM 796 O O . ALA A 1 105 ? 3.953 -0.216 22.031 1.00 79.94 105 ALA A O 1
ATOM 797 N N . THR A 1 106 ? 2.544 -0.811 23.679 1.00 81.31 106 THR A N 1
ATOM 798 C CA . THR A 1 106 ? 2.763 -2.256 23.518 1.00 81.31 106 THR A CA 1
ATOM 799 C C . THR A 1 106 ? 2.150 -2.793 22.229 1.00 81.31 106 THR A C 1
ATOM 801 O O . THR A 1 106 ? 2.826 -3.527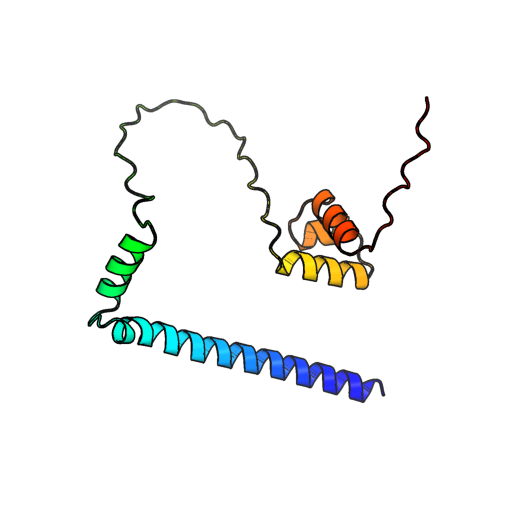 21.514 1.00 81.31 106 THR A O 1
ATOM 804 N N . ALA A 1 107 ? 0.920 -2.391 21.893 1.00 76.62 107 ALA A N 1
ATOM 805 C CA . ALA A 1 107 ? 0.225 -2.861 20.693 1.00 76.62 107 ALA A CA 1
ATOM 806 C C . ALA A 1 107 ? 0.921 -2.441 19.390 1.00 76.62 107 ALA A C 1
ATOM 808 O O . ALA A 1 107 ? 0.942 -3.201 18.428 1.00 76.62 107 ALA A O 1
ATOM 809 N N . LEU A 1 108 ? 1.498 -1.237 19.364 1.00 76.06 108 LEU A N 1
ATOM 810 C CA . LEU A 1 108 ? 2.133 -0.680 18.169 1.00 76.06 108 LEU A CA 1
ATOM 811 C C . LEU A 1 108 ? 3.662 -0.832 18.162 1.00 76.06 108 LEU A C 1
ATOM 813 O O . LEU A 1 108 ? 4.312 -0.407 17.211 1.00 76.06 108 LEU A O 1
ATOM 817 N N . GLY A 1 109 ? 4.258 -1.416 19.209 1.00 78.56 109 GLY A N 1
ATOM 818 C CA . GLY A 1 109 ? 5.711 -1.604 19.310 1.00 78.56 109 GLY A CA 1
ATOM 819 C C . GLY A 1 109 ? 6.497 -0.290 19.426 1.00 78.56 109 GLY A C 1
ATOM 820 O O . GLY A 1 109 ? 7.624 -0.180 18.942 1.00 78.56 109 GLY A O 1
ATOM 821 N N . ILE A 1 110 ? 5.902 0.730 20.049 1.00 78.56 110 ILE A N 1
ATOM 822 C CA . ILE A 1 110 ? 6.421 2.102 20.106 1.00 78.56 110 ILE A CA 1
ATOM 823 C C . ILE A 1 110 ? 6.711 2.502 21.552 1.00 78.56 110 ILE A C 1
ATOM 825 O O . ILE A 1 110 ? 6.067 2.049 22.488 1.00 78.56 110 ILE A O 1
ATOM 829 N N . SER A 1 111 ? 7.670 3.408 21.757 1.00 80.38 111 SER A N 1
ATOM 830 C CA . SER A 1 111 ? 7.920 3.967 23.090 1.00 80.38 111 SER A CA 1
ATOM 831 C C . SER A 1 111 ? 6.738 4.805 23.607 1.00 80.38 111 SER A C 1
ATOM 833 O O . SER A 1 111 ? 6.134 5.579 22.861 1.00 80.38 111 SER A O 1
ATOM 835 N N . VAL A 1 112 ? 6.472 4.748 24.915 1.00 80.81 112 VAL A N 1
ATOM 836 C CA . VAL A 1 112 ? 5.445 5.577 25.582 1.00 80.81 112 VAL A CA 1
ATOM 837 C C . VAL A 1 112 ? 5.661 7.077 25.310 1.00 80.81 112 VAL A C 1
ATOM 839 O O . VAL A 1 112 ? 4.706 7.824 25.096 1.00 80.81 112 VAL A O 1
ATOM 842 N N . GLN A 1 113 ? 6.921 7.519 25.212 1.00 82.62 113 GLN A N 1
ATOM 843 C CA . GLN A 1 113 ? 7.269 8.906 24.882 1.00 82.62 113 GLN A CA 1
ATOM 844 C C . GLN A 1 113 ? 6.805 9.319 23.478 1.00 82.62 113 GLN A C 1
ATOM 846 O O . GLN A 1 113 ? 6.360 10.448 23.273 1.00 82.62 113 GLN A O 1
ATOM 851 N N . SER A 1 114 ? 6.892 8.417 22.501 1.00 77.69 114 SER A N 1
ATOM 852 C CA . SER A 1 114 ? 6.414 8.671 21.141 1.00 77.69 114 SER A CA 1
ATOM 853 C C . SER A 1 114 ? 4.890 8.763 21.096 1.00 77.69 114 SER A C 1
ATOM 855 O O . SER A 1 114 ? 4.371 9.669 20.450 1.00 77.69 114 SER A O 1
ATOM 857 N N . VAL A 1 115 ? 4.173 7.910 21.840 1.00 80.88 115 VAL A N 1
ATOM 858 C CA . VAL A 1 115 ? 2.710 8.016 21.991 1.00 80.88 115 VAL A CA 1
ATOM 859 C C . VAL A 1 115 ? 2.339 9.388 22.559 1.00 80.88 115 VAL A C 1
ATOM 861 O O . VAL A 1 115 ? 1.465 10.064 22.025 1.00 80.88 115 VAL A O 1
ATOM 864 N N . GLN A 1 116 ? 3.059 9.867 23.576 1.00 82.56 116 GLN A N 1
ATOM 865 C CA . GLN A 1 116 ? 2.824 11.190 24.157 1.00 82.56 116 GLN A CA 1
ATOM 866 C C . GLN A 1 116 ? 3.129 12.341 23.184 1.00 82.56 116 GLN A C 1
ATOM 868 O O . GLN A 1 116 ? 2.368 13.306 23.132 1.00 82.56 116 GLN A O 1
ATOM 873 N N . LYS A 1 117 ? 4.197 12.249 22.379 1.00 84.06 117 LYS A N 1
ATOM 874 C CA . LYS A 1 117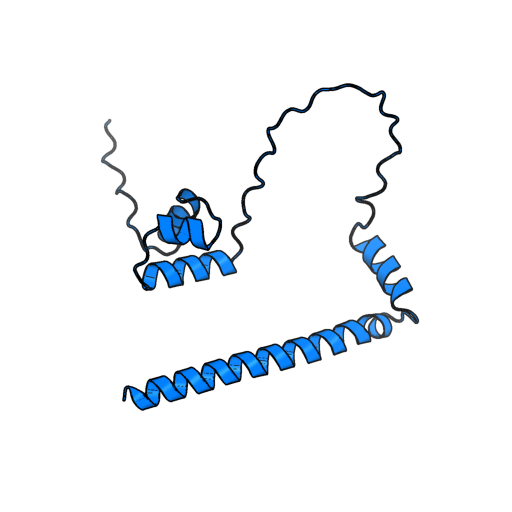 ? 4.490 13.228 21.314 1.00 84.06 117 LYS A CA 1
ATOM 875 C C . LYS A 1 117 ? 3.391 13.267 20.254 1.00 84.06 117 LYS A C 1
ATOM 877 O O . LYS A 1 117 ? 3.015 14.349 19.822 1.00 84.06 117 LYS A O 1
ATOM 882 N N . ILE A 1 118 ? 2.851 12.109 19.879 1.00 81.00 118 ILE A N 1
ATOM 883 C CA . ILE A 1 118 ? 1.740 12.008 18.930 1.00 81.00 118 ILE A CA 1
ATOM 884 C C . ILE A 1 118 ? 0.461 12.607 19.535 1.00 81.00 118 ILE A C 1
ATOM 886 O O . ILE A 1 118 ? -0.192 13.419 18.887 1.00 81.00 118 ILE A O 1
ATOM 890 N N . LYS A 1 119 ? 0.151 12.315 20.807 1.00 82.25 119 LYS A N 1
ATOM 891 C CA . LYS A 1 119 ? -0.973 12.946 21.523 1.00 82.25 119 LYS A CA 1
ATOM 892 C C . LYS A 1 119 ? -0.853 14.474 21.561 1.00 82.25 119 LYS A C 1
ATOM 894 O O . LYS A 1 119 ? -1.848 15.154 21.342 1.00 82.25 119 LYS A O 1
ATOM 899 N N . LYS A 1 120 ? 0.356 15.006 21.787 1.00 82.62 120 LYS A N 1
ATOM 900 C CA . LYS A 1 120 ? 0.637 16.451 21.720 1.00 82.62 120 LYS A CA 1
ATOM 901 C C . LYS A 1 120 ? 0.466 17.011 20.304 1.00 82.62 120 LYS A C 1
ATOM 903 O O . LYS A 1 120 ? -0.153 18.053 20.150 1.00 82.62 120 LYS A O 1
ATOM 908 N N . ALA A 1 121 ? 0.960 16.313 19.279 1.00 77.12 121 ALA A N 1
ATOM 909 C CA . ALA A 1 121 ? 0.822 16.731 17.881 1.00 77.12 121 ALA A CA 1
ATOM 910 C C . ALA A 1 121 ? -0.645 16.795 17.416 1.00 77.12 121 ALA A C 1
ATOM 912 O O . ALA A 1 121 ? -0.983 17.626 16.583 1.00 77.12 121 ALA A O 1
ATOM 913 N N . PHE A 1 122 ? -1.516 15.949 17.975 1.00 74.19 122 PHE A N 1
ATOM 914 C CA . PHE A 1 122 ? -2.959 15.975 17.717 1.00 74.19 122 PHE A CA 1
ATOM 915 C C . PHE A 1 122 ? -3.756 16.880 18.671 1.00 74.19 122 PHE A C 1
ATOM 917 O O . PHE A 1 122 ? -4.982 16.878 18.605 1.00 74.19 122 PHE A O 1
ATOM 924 N N . GLY A 1 123 ? -3.099 17.621 19.571 1.00 73.75 123 GLY A N 1
ATOM 925 C CA . GLY A 1 123 ? -3.779 18.506 20.524 1.00 73.75 123 GLY A CA 1
ATOM 926 C C . GLY A 1 123 ? -4.621 17.779 21.582 1.00 73.75 123 GLY A C 1
ATOM 927 O O . GLY A 1 123 ? -5.446 18.399 22.237 1.00 73.75 123 GLY A O 1
ATOM 928 N N . LEU A 1 124 ? -4.419 16.470 21.775 1.00 69.94 124 LEU A N 1
ATOM 929 C CA . LEU A 1 124 ? -5.208 15.631 22.693 1.00 69.94 124 LEU A CA 1
ATOM 930 C C . LEU A 1 124 ? -4.724 15.705 24.154 1.00 69.94 124 LEU A C 1
ATOM 932 O O . LEU A 1 124 ? -5.287 15.047 25.026 1.00 69.94 124 LEU A O 1
ATOM 936 N N . VAL A 1 125 ? -3.641 16.442 24.429 1.00 66.75 125 VAL A N 1
ATOM 937 C CA . VAL A 1 125 ? -3.114 16.704 25.778 1.00 66.75 125 VAL A CA 1
ATOM 938 C C . VAL A 1 125 ? -2.582 18.134 25.818 1.00 66.75 125 VAL A C 1
ATOM 940 O O . VAL A 1 125 ? -1.692 18.467 25.034 1.00 66.75 125 VAL A O 1
ATOM 943 N N . ASN A 1 126 ? -3.088 18.947 26.750 1.00 56.25 126 ASN A N 1
ATOM 944 C CA . ASN A 1 126 ? -2.583 20.297 27.002 1.00 56.25 126 ASN A CA 1
ATOM 945 C C . ASN A 1 126 ? -1.088 20.248 27.344 1.00 56.25 126 ASN A C 1
ATOM 947 O O . ASN A 1 126 ? -0.652 19.473 28.202 1.00 56.25 126 ASN A O 1
ATOM 951 N N . ALA A 1 127 ? -0.289 21.082 26.676 1.00 49.03 127 ALA A N 1
ATOM 952 C CA . ALA A 1 127 ? 1.027 21.422 27.194 1.00 49.03 127 ALA A CA 1
ATOM 953 C C . ALA A 1 127 ? 0.841 22.052 28.589 1.00 49.03 127 ALA A C 1
ATOM 955 O O . ALA A 1 127 ? -0.099 22.831 28.764 1.00 49.03 127 ALA A O 1
ATOM 956 N N . PRO A 1 128 ? 1.693 21.741 29.584 1.00 44.19 128 PRO A N 1
ATOM 957 C CA . PRO A 1 128 ? 1.779 22.580 30.770 1.00 44.19 128 PRO A CA 1
ATOM 958 C C . PRO A 1 128 ? 2.014 24.015 30.300 1.00 44.19 128 PRO A C 1
ATOM 960 O O . PRO A 1 128 ? 2.892 24.240 29.460 1.00 44.19 128 PRO A O 1
ATOM 963 N N . ALA A 1 129 ? 1.199 24.953 30.783 1.00 37.72 129 ALA A N 1
ATOM 964 C CA . ALA A 1 129 ? 1.410 26.371 30.540 1.00 37.72 129 ALA A CA 1
ATOM 965 C C . ALA A 1 129 ? 2.872 26.724 30.876 1.00 37.72 129 ALA A C 1
ATOM 967 O O . ALA A 1 129 ? 3.404 26.171 31.847 1.00 37.72 129 ALA A O 1
ATOM 968 N N . PRO A 1 130 ? 3.544 27.596 30.102 1.00 45.22 130 PRO A N 1
ATOM 969 C CA . PRO A 1 130 ? 4.815 28.149 30.546 1.00 45.22 130 PRO A CA 1
ATOM 970 C C . PRO A 1 130 ? 4.573 28.803 31.912 1.00 45.22 130 PRO A C 1
ATOM 972 O O . PRO A 1 130 ? 3.798 29.751 32.021 1.00 45.22 130 PRO A O 1
ATOM 975 N N . GLY A 1 131 ? 5.153 28.225 32.968 1.00 47.56 131 GLY A N 1
ATOM 976 C CA . GLY A 1 131 ? 5.111 28.813 34.304 1.00 47.56 131 GLY A CA 1
ATOM 977 C C . GLY A 1 131 ? 5.745 30.207 34.272 1.00 47.56 131 GLY A C 1
ATOM 978 O O . GLY A 1 131 ? 6.614 30.443 33.425 1.00 47.56 131 GLY A O 1
ATOM 979 N N . PRO A 1 132 ? 5.301 31.140 35.134 1.00 49.75 132 PRO A N 1
ATOM 980 C CA . PRO A 1 132 ? 5.775 32.517 35.100 1.00 49.75 132 PRO A CA 1
ATOM 981 C C . PRO A 1 132 ? 7.298 32.546 35.229 1.00 49.75 132 PRO A C 1
ATOM 983 O O . PRO A 1 132 ? 7.862 31.914 36.123 1.00 49.75 132 PRO A O 1
ATOM 986 N N . ALA A 1 133 ? 7.948 33.257 34.306 1.00 53.50 133 ALA A N 1
ATOM 987 C CA . ALA A 1 133 ? 9.380 33.496 34.339 1.00 53.50 133 ALA A CA 1
ATOM 988 C C . ALA A 1 133 ? 9.733 34.176 35.668 1.00 53.50 133 ALA A C 1
ATOM 990 O O . ALA A 1 133 ? 9.346 35.317 35.911 1.00 53.50 133 ALA A O 1
ATOM 991 N N . THR A 1 134 ? 10.426 33.452 36.541 1.00 55.44 134 THR A N 1
ATOM 992 C CA . THR A 1 134 ? 11.072 34.035 37.712 1.00 55.44 134 THR A CA 1
ATOM 993 C C . THR A 1 134 ? 12.292 34.812 37.230 1.00 55.44 134 THR A C 1
ATOM 995 O O . THR A 1 134 ? 13.182 34.230 36.608 1.00 55.44 134 THR A O 1
ATOM 998 N N . SER A 1 135 ? 12.238 36.121 37.475 1.00 49.03 135 SER A N 1
ATOM 999 C CA . SER A 1 135 ? 13.288 37.138 37.338 1.00 49.03 135 SER A CA 1
ATOM 1000 C C . SER A 1 135 ? 14.610 36.751 37.983 1.00 49.03 135 SER A C 1
ATOM 1002 O O . SER A 1 135 ? 14.537 36.197 39.105 1.00 49.03 135 SER A O 1
#